Protein AF-A0A645HKU1-F1 (afdb_monomer)

Radius of gyration: 14.8 Å; Cα contacts (8 Å, |Δi|>4): 42; chains: 1; bounding box: 35×19×36 Å

InterPro domains:
  IPR003251 Rubrerythrin, diiron-binding domain [PF02915] (28-73)
  IPR009078 Ferritin-like superfamily [SSF47240] (24-75)
  IPR012347 Ferritin-like [G3DSA:1.20.1260.10] (3-78)

Foldseek 3Di:
DVQVVVCVVVVPPDGPDDDDDDCVPPDLLVVLVVQLVVLVVLLVVLVVCLVVDPDPVSNVVSVVSNVVSVVSNVVSVPD

Secondary structure (DSSP, 8-state):
-HHHHHHHHTT-SS---PPPP--SS--HHHHHHHHHHHHHHHHHHHHHHHTT---HHHHHHHHHHHHHHHHHHHHHT--

Nearest PDB structures (foldseek):
  5l8b-assembly1_J  TM=7.693E-01  e=1.264E-01  Rhodospirillum rubrum
  5l8f-assembly1_C  TM=7.738E-01  e=1.721E-01  Rhodospirillum rubrum ATCC 11170
  5l89-assembly3_Y  TM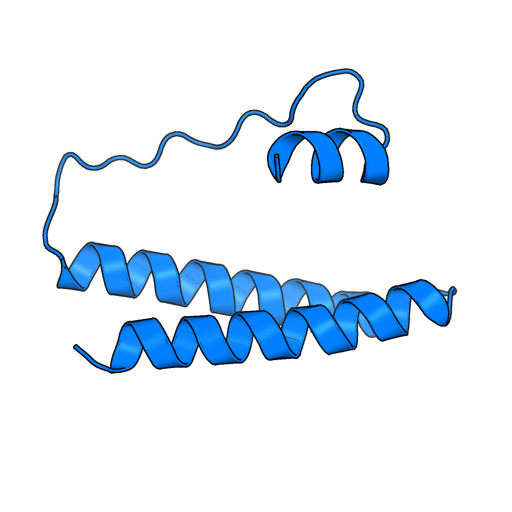=7.532E-01  e=2.343E-01  Rhodospirillum rubrum
  5l8b-assembly4_V  TM=7.697E-01  e=2.820E-01  Rhodospirillum rubrum
  5l8b-assembly1_E  TM=7.517E-01  e=2.820E-01  Rhodospirillum rubrum

Structure (mmCIF, N/CA/C/O backbone):
data_AF-A0A645HKU1-F1
#
_entry.id   AF-A0A645HKU1-F1
#
loop_
_atom_site.group_PDB
_atom_site.id
_atom_site.type_symbol
_atom_site.label_atom_id
_atom_site.label_alt_id
_atom_site.label_comp_id
_atom_site.label_asym_id
_atom_site.label_entity_id
_atom_site.label_seq_id
_atom_site.pdbx_PDB_ins_code
_atom_site.Cartn_x
_atom_site.Cartn_y
_atom_site.Cartn_z
_atom_site.occupancy
_atom_site.B_iso_or_equiv
_atom_site.auth_seq_id
_atom_site.auth_comp_id
_atom_site.auth_asym_id
_atom_site.auth_atom_id
_atom_site.pdbx_PDB_model_num
ATOM 1 N N . MET A 1 1 ? -10.562 -3.132 -12.420 1.00 50.88 1 MET A N 1
ATOM 2 C CA . MET A 1 1 ? -11.260 -3.520 -11.171 1.00 50.88 1 MET A CA 1
ATOM 3 C C . MET A 1 1 ? -10.969 -2.535 -10.031 1.00 50.88 1 MET A C 1
ATOM 5 O O . MET A 1 1 ? -11.908 -1.937 -9.530 1.00 50.88 1 MET A O 1
ATOM 9 N N . HIS A 1 2 ? -9.697 -2.258 -9.713 1.00 53.34 2 HIS A N 1
ATOM 10 C CA . HIS A 1 2 ? -9.259 -1.363 -8.621 1.00 53.34 2 HIS A CA 1
ATOM 11 C C . HIS A 1 2 ? -9.816 0.084 -8.667 1.00 53.34 2 HIS A C 1
ATOM 13 O O . HIS A 1 2 ? -10.307 0.590 -7.666 1.00 53.34 2 HIS A O 1
ATOM 19 N N . ALA A 1 3 ? -9.858 0.737 -9.836 1.00 55.88 3 ALA A N 1
ATOM 20 C CA . ALA A 1 3 ? -10.385 2.109 -9.957 1.00 55.88 3 ALA A CA 1
ATOM 21 C C . ALA A 1 3 ? -11.889 2.250 -9.622 1.00 55.88 3 ALA A C 1
ATOM 23 O O . ALA A 1 3 ? -12.330 3.311 -9.185 1.00 55.88 3 ALA A O 1
ATOM 24 N N . ASN A 1 4 ? -12.687 1.189 -9.804 1.00 60.66 4 ASN A N 1
ATOM 25 C CA . ASN A 1 4 ? -14.105 1.200 -9.420 1.00 60.66 4 ASN A CA 1
ATOM 26 C C . ASN A 1 4 ? -14.282 1.066 -7.902 1.00 60.66 4 ASN A C 1
ATOM 28 O O . ASN A 1 4 ? -15.234 1.618 -7.355 1.00 60.66 4 ASN A O 1
ATOM 32 N N . VAL A 1 5 ? -13.362 0.365 -7.231 1.00 64.06 5 VAL A N 1
ATOM 33 C CA . VAL A 1 5 ? -13.345 0.248 -5.768 1.00 64.06 5 VAL A CA 1
ATOM 34 C C . VAL A 1 5 ? -13.100 1.625 -5.152 1.00 64.06 5 VAL A C 1
ATOM 36 O O . VAL A 1 5 ? -13.899 2.069 -4.336 1.00 64.06 5 VAL A O 1
ATOM 39 N N . HIS A 1 6 ? -12.096 2.362 -5.641 1.00 61.59 6 HIS A N 1
ATOM 40 C CA . HIS A 1 6 ? -11.829 3.740 -5.202 1.00 61.59 6 HIS A CA 1
ATOM 41 C C . HIS A 1 6 ? -12.975 4.709 -5.491 1.00 61.59 6 HIS A C 1
ATOM 43 O O . HIS A 1 6 ? -13.315 5.515 -4.632 1.00 61.59 6 HIS A O 1
ATOM 49 N N . LYS A 1 7 ? -13.614 4.607 -6.668 1.00 65.06 7 LYS A N 1
ATOM 50 C CA . LYS A 1 7 ? -14.806 5.411 -6.991 1.00 65.06 7 LYS A CA 1
ATOM 51 C C . LYS A 1 7 ?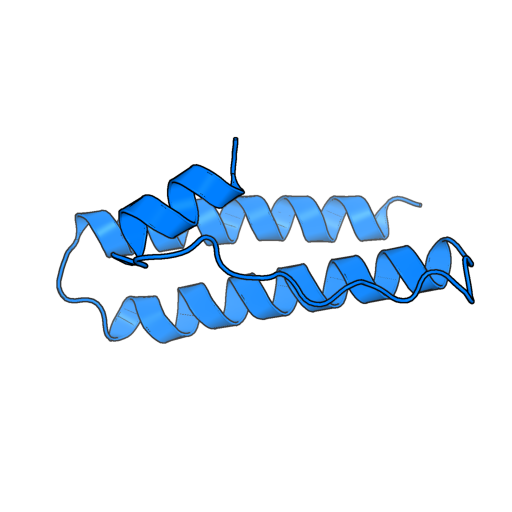 -15.919 5.211 -5.955 1.00 65.06 7 LYS A C 1
ATOM 53 O O . LYS A 1 7 ? -16.523 6.181 -5.517 1.00 65.06 7 LYS A O 1
ATOM 58 N N . THR A 1 8 ? -16.170 3.957 -5.584 1.00 68.44 8 THR A N 1
ATOM 59 C CA . THR A 1 8 ? -17.265 3.581 -4.678 1.00 68.44 8 THR A CA 1
ATOM 60 C C . THR A 1 8 ? -16.950 3.947 -3.229 1.00 68.44 8 THR A C 1
ATOM 62 O O . THR A 1 8 ? -17.810 4.472 -2.536 1.00 68.44 8 THR A O 1
ATOM 65 N N . LEU A 1 9 ? -15.715 3.712 -2.773 1.00 66.38 9 LEU A N 1
ATOM 66 C CA . LEU A 1 9 ? -15.296 4.017 -1.400 1.00 66.38 9 LEU A CA 1
ATOM 67 C C . LEU A 1 9 ? -15.183 5.520 -1.123 1.00 66.38 9 LEU A C 1
ATOM 69 O O . LEU A 1 9 ? -15.429 5.946 -0.001 1.00 66.38 9 LEU A O 1
ATOM 73 N N . GLY A 1 10 ? -14.796 6.315 -2.122 1.00 64.94 10 GLY A N 1
ATOM 74 C CA . GLY A 1 10 ? -14.640 7.763 -1.978 1.00 64.94 10 GLY A CA 1
ATOM 75 C C . GLY A 1 10 ? -15.877 8.590 -2.334 1.00 64.94 10 GLY A C 1
ATOM 76 O O . GLY A 1 10 ? -15.765 9.810 -2.377 1.00 64.94 10 GLY A O 1
ATOM 77 N N . ASP A 1 11 ? -17.015 7.950 -2.635 1.00 72.38 11 ASP A N 1
ATOM 78 C CA . ASP A 1 11 ? -18.258 8.597 -3.095 1.00 72.38 11 ASP A CA 1
ATOM 79 C C . ASP A 1 11 ? -18.050 9.577 -4.274 1.00 72.38 11 ASP A C 1
ATOM 81 O O . ASP A 1 11 ? -18.661 10.642 -4.393 1.00 72.38 11 ASP A O 1
ATOM 85 N N . PHE A 1 12 ? -17.126 9.236 -5.177 1.00 75.88 12 PHE A N 1
ATOM 86 C CA . PHE A 1 12 ? -16.798 10.094 -6.309 1.00 75.88 12 PHE A CA 1
ATOM 87 C C . PHE A 1 12 ? -17.833 9.924 -7.431 1.00 75.88 12 PHE A C 1
ATOM 89 O O . PHE A 1 12 ? -18.068 8.817 -7.928 1.00 75.88 12 PHE A O 1
ATOM 96 N N . LYS A 1 13 ? -18.411 11.038 -7.910 1.00 74.44 13 LYS A N 1
ATOM 97 C CA . LYS A 1 13 ? -19.350 11.037 -9.055 1.00 74.44 13 LYS A CA 1
ATOM 98 C C . LYS A 1 13 ? -18.708 10.463 -10.322 1.00 74.44 13 LYS A C 1
ATOM 100 O O . LYS A 1 13 ? -19.322 9.680 -11.056 1.00 74.44 13 LYS A O 1
ATOM 105 N N . GLU A 1 14 ? -17.434 10.772 -10.529 1.00 77.50 14 GLU A N 1
ATOM 106 C CA . GLU A 1 14 ? -16.635 10.319 -11.663 1.00 77.50 14 GLU A CA 1
ATOM 107 C C . GLU A 1 14 ? -15.478 9.429 -11.208 1.00 77.50 14 GLU A C 1
ATOM 109 O O . GLU A 1 14 ? -15.132 9.376 -10.030 1.00 77.50 14 GLU A O 1
ATOM 114 N N . ARG A 1 15 ? -14.894 8.666 -12.138 1.00 65.88 15 ARG A N 1
ATOM 115 C CA . ARG A 1 15 ? -13.692 7.894 -11.809 1.00 65.88 15 ARG A CA 1
ATOM 116 C C . ARG A 1 15 ? -12.548 8.873 -11.540 1.00 65.88 15 ARG A C 1
ATOM 118 O O . ARG A 1 15 ? -12.357 9.767 -12.362 1.00 65.88 15 ARG A O 1
ATOM 125 N N . PRO A 1 16 ? -11.759 8.680 -10.470 1.00 65.56 16 PRO A N 1
ATOM 126 C CA . PRO A 1 16 ? -10.564 9.481 -10.277 1.00 65.56 16 PRO A CA 1
ATOM 127 C C . PRO A 1 16 ? -9.665 9.349 -11.510 1.00 65.56 16 PRO A C 1
ATOM 129 O O . PRO A 1 16 ? -9.309 8.239 -11.920 1.00 65.56 16 PRO A O 1
ATOM 132 N N . VAL A 1 17 ? -9.346 10.485 -12.133 1.00 69.31 17 VAL A N 1
ATOM 133 C CA . VAL A 1 17 ? -8.419 10.538 -13.264 1.00 69.31 17 VAL A CA 1
ATOM 134 C C . VAL A 1 17 ? -7.020 10.387 -12.689 1.00 69.31 17 VAL A C 1
ATOM 136 O O . VAL A 1 17 ? -6.515 11.274 -12.006 1.00 69.31 17 VAL A O 1
ATOM 139 N N . LEU A 1 18 ? -6.406 9.231 -12.927 1.00 67.50 18 LEU A N 1
ATOM 140 C CA . LEU A 1 18 ? -5.015 9.015 -12.557 1.00 67.50 18 LEU A CA 1
ATOM 141 C C . LEU A 1 18 ? -4.134 9.899 -13.441 1.00 67.50 18 LEU A C 1
ATOM 143 O O . LEU A 1 18 ? -4.310 9.927 -14.662 1.00 67.50 18 LEU A O 1
ATOM 147 N N . ASN A 1 19 ? -3.165 10.587 -12.834 1.00 72.12 19 ASN A N 1
ATOM 148 C CA . ASN A 1 19 ? -2.122 11.260 -13.599 1.00 72.12 19 ASN A CA 1
ATOM 149 C C . ASN A 1 19 ? -1.454 10.242 -14.530 1.00 72.12 19 ASN A C 1
ATOM 151 O O . ASN A 1 19 ? -1.041 9.164 -14.093 1.00 72.12 19 ASN A O 1
ATOM 155 N N . LYS A 1 20 ? -1.364 10.579 -15.822 1.00 70.38 20 LYS A N 1
ATOM 156 C CA . LYS A 1 20 ? -0.632 9.755 -16.783 1.00 70.38 20 LYS A CA 1
ATOM 157 C C . LYS A 1 20 ? 0.836 9.745 -16.377 1.00 70.38 20 LYS A C 1
ATOM 159 O O . LYS A 1 20 ? 1.470 10.795 -16.315 1.00 70.38 20 LYS A O 1
ATOM 164 N N . LEU A 1 21 ? 1.361 8.555 -16.114 1.00 69.50 21 LEU A N 1
ATOM 165 C CA . LEU A 1 21 ? 2.793 8.365 -15.949 1.00 69.50 21 LEU A CA 1
ATOM 166 C C . LEU A 1 21 ? 3.475 8.684 -17.278 1.00 69.50 21 LEU A C 1
ATOM 168 O O . LEU A 1 21 ? 3.053 8.210 -18.336 1.00 69.50 21 LEU A O 1
ATOM 172 N N . ASN A 1 22 ? 4.507 9.520 -17.219 1.00 70.94 22 ASN A N 1
ATOM 173 C CA . ASN A 1 22 ? 5.326 9.793 -18.381 1.00 70.94 22 ASN A CA 1
ATOM 174 C C . ASN A 1 22 ? 6.395 8.700 -18.508 1.00 70.94 22 ASN A C 1
ATOM 176 O O . ASN A 1 22 ? 7.394 8.721 -17.796 1.00 70.94 22 ASN A O 1
ATOM 180 N N . TYR A 1 23 ? 6.170 7.757 -19.420 1.00 73.19 23 TYR A N 1
ATOM 181 C CA . TYR A 1 23 ? 7.100 6.665 -19.722 1.00 73.19 23 TYR A CA 1
ATOM 182 C C . TYR A 1 23 ? 8.127 7.025 -20.802 1.00 73.19 23 TYR A C 1
ATOM 184 O O . TYR A 1 23 ? 8.779 6.136 -21.340 1.00 73.19 23 TYR A O 1
ATOM 192 N N . SER A 1 24 ? 8.278 8.306 -21.158 1.00 74.50 24 SER A N 1
ATOM 193 C CA . SER A 1 24 ? 9.235 8.718 -22.190 1.00 74.50 24 SER A CA 1
ATOM 194 C C . SER A 1 24 ? 10.689 8.364 -21.846 1.00 74.50 24 SER A C 1
ATOM 196 O O . SER A 1 24 ? 11.489 8.209 -22.758 1.00 74.50 24 SER A O 1
ATOM 198 N N . ASN A 1 25 ? 11.011 8.200 -20.554 1.00 63.91 25 ASN A N 1
ATOM 199 C CA . ASN A 1 25 ? 12.268 7.633 -20.059 1.00 63.91 25 ASN A CA 1
ATOM 200 C C . ASN A 1 25 ? 11.977 6.298 -19.357 1.00 63.91 25 ASN A C 1
ATOM 202 O O . ASN A 1 25 ? 11.605 6.253 -18.188 1.00 63.91 25 ASN A O 1
ATOM 206 N N . ASN A 1 26 ? 12.125 5.211 -20.098 1.00 71.50 26 ASN A N 1
ATOM 207 C CA . ASN A 1 26 ? 11.721 3.848 -19.760 1.00 71.50 26 ASN A CA 1
ATOM 208 C C . ASN A 1 26 ? 12.888 2.984 -19.247 1.00 71.50 26 ASN A C 1
ATOM 210 O O . ASN A 1 26 ? 13.011 1.823 -19.617 1.00 71.50 26 ASN A O 1
ATOM 214 N N . ASN A 1 27 ? 13.754 3.550 -18.402 1.00 86.44 27 ASN A N 1
ATOM 215 C CA . ASN A 1 27 ? 14.758 2.756 -17.693 1.00 86.44 27 ASN A CA 1
ATOM 216 C C . ASN A 1 27 ? 14.076 1.989 -16.551 1.00 86.44 27 ASN A C 1
ATOM 218 O O . ASN A 1 27 ? 13.501 2.616 -15.660 1.00 86.44 27 ASN A O 1
ATOM 222 N N . ASP A 1 28 ? 14.178 0.662 -16.556 1.00 86.44 28 ASP A N 1
ATOM 223 C CA . ASP A 1 28 ? 13.566 -0.216 -15.553 1.00 86.44 28 ASP A CA 1
ATOM 224 C C . ASP A 1 28 ? 13.922 0.186 -14.117 1.00 86.44 28 ASP A C 1
ATOM 226 O O . ASP A 1 28 ? 13.034 0.261 -13.271 1.00 86.44 28 ASP A O 1
ATOM 230 N N . LEU A 1 29 ? 15.177 0.566 -13.847 1.00 88.38 29 LEU A N 1
ATOM 231 C CA . LEU A 1 29 ? 15.601 1.022 -12.516 1.00 88.38 29 LEU A CA 1
ATOM 232 C C . LEU A 1 29 ? 14.869 2.298 -12.084 1.00 88.38 29 LEU A C 1
ATOM 234 O O . LEU A 1 29 ? 14.461 2.436 -10.934 1.00 88.38 29 LEU A O 1
ATOM 238 N N . MET A 1 30 ? 14.666 3.230 -13.016 1.00 86.94 30 MET A N 1
ATOM 239 C CA . MET A 1 30 ? 13.933 4.467 -12.745 1.00 86.94 30 MET A CA 1
ATOM 240 C C . MET A 1 30 ? 12.445 4.184 -12.508 1.00 86.94 30 MET A C 1
ATOM 242 O O . MET A 1 30 ? 11.830 4.798 -11.637 1.00 86.94 30 MET A O 1
ATOM 246 N N . LEU A 1 31 ? 11.860 3.248 -13.259 1.00 87.44 31 LEU A N 1
ATOM 247 C CA . LEU A 1 31 ? 10.467 2.839 -13.080 1.00 87.44 31 LEU A CA 1
ATOM 248 C C . LEU A 1 31 ? 10.253 2.114 -11.743 1.00 87.44 31 LEU A C 1
ATOM 250 O O . LEU A 1 31 ? 9.244 2.365 -11.083 1.00 87.44 31 LEU A O 1
ATOM 254 N N . LEU A 1 32 ? 11.206 1.277 -11.323 1.00 90.62 32 LEU A N 1
ATOM 255 C CA . LEU A 1 32 ? 11.200 0.600 -10.023 1.00 90.62 32 LEU A CA 1
ATOM 256 C C . LEU A 1 32 ? 11.327 1.591 -8.863 1.00 90.62 32 LEU A C 1
ATOM 258 O O . LEU A 1 32 ? 10.593 1.4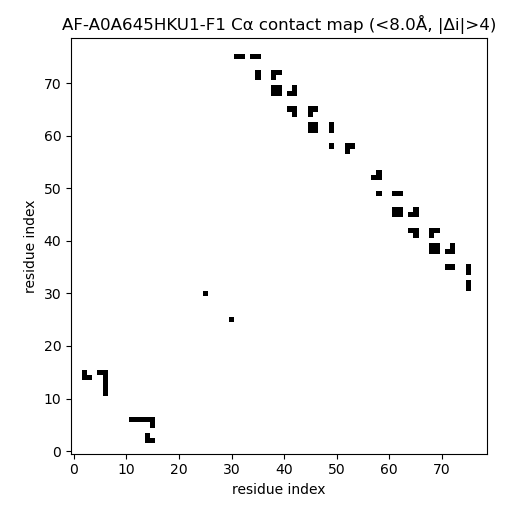73 -7.883 1.00 90.62 32 LEU A O 1
ATOM 262 N N . GLU A 1 33 ? 12.180 2.607 -8.994 1.00 90.06 33 GLU A N 1
ATOM 263 C CA . GLU A 1 33 ? 12.314 3.669 -7.992 1.00 90.06 33 GLU A CA 1
ATOM 264 C C . GLU A 1 33 ? 11.021 4.492 -7.867 1.00 90.06 33 GLU A C 1
ATOM 266 O O . GLU A 1 33 ? 10.524 4.716 -6.764 1.00 90.06 33 GLU A O 1
ATOM 271 N N . ILE A 1 34 ? 10.399 4.871 -8.991 1.00 89.38 34 ILE A N 1
ATOM 272 C CA . ILE A 1 34 ? 9.099 5.563 -8.979 1.00 89.38 34 ILE A CA 1
ATOM 273 C C . ILE A 1 34 ? 8.015 4.680 -8.348 1.00 89.38 34 ILE A C 1
ATOM 275 O O . ILE A 1 34 ? 7.181 5.181 -7.593 1.00 89.38 34 ILE A O 1
ATOM 279 N N . ALA A 1 35 ? 7.999 3.379 -8.649 1.00 90.25 35 ALA A N 1
ATOM 280 C CA . ALA A 1 35 ? 7.065 2.446 -8.029 1.00 90.25 35 ALA A CA 1
ATOM 281 C C . ALA A 1 35 ? 7.274 2.404 -6.509 1.00 90.25 35 ALA A C 1
ATOM 283 O O . ALA A 1 35 ? 6.330 2.653 -5.763 1.00 90.25 35 ALA A O 1
ATOM 284 N N . LYS A 1 36 ? 8.518 2.222 -6.051 1.00 93.38 36 LYS A N 1
ATOM 285 C CA . LYS A 1 36 ? 8.875 2.201 -4.628 1.00 93.38 36 LYS A CA 1
ATOM 286 C C . LYS A 1 36 ? 8.404 3.457 -3.891 1.00 93.38 36 LYS A C 1
ATOM 288 O O . LYS A 1 36 ? 7.743 3.345 -2.863 1.00 93.38 36 LYS A O 1
ATOM 293 N N . GLN A 1 37 ? 8.665 4.640 -4.446 1.00 92.81 37 GLN A N 1
ATOM 294 C CA . GLN A 1 37 ? 8.243 5.915 -3.853 1.00 92.81 37 GLN A CA 1
ATOM 295 C C . GLN A 1 37 ? 6.721 6.017 -3.690 1.00 92.81 37 GLN A C 1
ATOM 297 O O . GLN A 1 37 ? 6.226 6.613 -2.730 1.00 92.81 37 GLN A O 1
ATOM 302 N N . ARG A 1 38 ? 5.951 5.434 -4.616 1.00 91.75 38 ARG A N 1
ATOM 303 C CA . ARG A 1 38 ? 4.485 5.417 -4.531 1.00 91.75 38 ARG A CA 1
ATOM 304 C C . ARG A 1 38 ? 3.986 4.483 -3.435 1.00 91.75 38 ARG A C 1
ATOM 306 O O . ARG A 1 38 ? 3.059 4.867 -2.724 1.00 91.75 38 ARG A O 1
ATOM 313 N N . GLU A 1 39 ? 4.621 3.330 -3.256 1.00 95.25 39 GLU A N 1
ATOM 314 C CA . GLU A 1 39 ? 4.267 2.411 -2.170 1.00 95.25 39 GLU A CA 1
ATOM 315 C C . GLU A 1 39 ? 4.641 2.989 -0.797 1.00 95.25 39 GLU A C 1
ATOM 317 O O . GLU A 1 39 ? 3.842 2.945 0.140 1.00 95.25 39 GLU A O 1
ATOM 322 N N . GLU A 1 40 ? 5.797 3.651 -0.681 1.00 95.62 40 GLU A N 1
ATOM 323 C CA . GLU A 1 40 ? 6.181 4.390 0.531 1.00 95.62 40 GLU A CA 1
ATOM 324 C C . GLU A 1 40 ? 5.182 5.511 0.856 1.00 95.62 40 GLU A C 1
ATOM 326 O O . GLU A 1 40 ? 4.792 5.704 2.014 1.00 95.62 40 GLU A O 1
ATOM 331 N N . HIS A 1 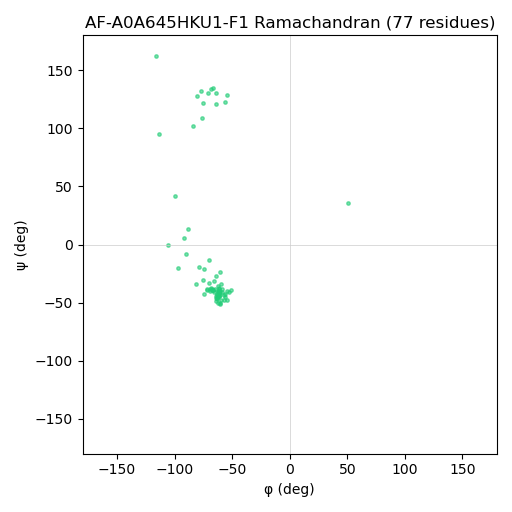41 ? 4.713 6.234 -0.166 1.00 94.62 41 HIS A N 1
ATOM 332 C CA . HIS A 1 41 ? 3.669 7.240 -0.003 1.00 94.62 41 HIS A CA 1
ATOM 333 C C . HIS A 1 41 ? 2.354 6.631 0.507 1.00 94.62 41 HIS A C 1
ATOM 335 O O . HIS A 1 41 ? 1.742 7.190 1.422 1.00 94.62 41 HIS A O 1
ATOM 341 N N . ALA A 1 42 ? 1.929 5.488 -0.039 1.00 93.00 42 ALA A N 1
ATOM 342 C CA . ALA A 1 42 ? 0.720 4.791 0.395 1.00 93.00 42 ALA A CA 1
ATOM 343 C C . ALA A 1 42 ? 0.817 4.334 1.862 1.00 93.00 42 ALA A C 1
ATOM 345 O O . ALA A 1 42 ? -0.089 4.609 2.652 1.00 93.00 42 ALA A O 1
ATOM 346 N N . ILE A 1 43 ? 1.949 3.750 2.270 1.00 96.00 43 ILE A N 1
ATOM 347 C CA . ILE A 1 43 ? 2.215 3.373 3.671 1.00 96.00 43 ILE A CA 1
ATOM 348 C C . ILE A 1 43 ? 2.109 4.587 4.596 1.00 96.00 43 ILE A C 1
ATOM 350 O O . ILE A 1 43 ? 1.435 4.534 5.628 1.00 96.00 43 ILE A O 1
ATOM 354 N N . ASN A 1 44 ? 2.750 5.697 4.226 1.00 96.44 44 ASN A N 1
ATOM 355 C CA . ASN A 1 44 ? 2.705 6.927 5.012 1.00 96.44 44 ASN A CA 1
ATOM 356 C C . ASN A 1 44 ? 1.279 7.469 5.136 1.00 96.44 44 ASN A C 1
ATOM 358 O O . ASN A 1 44 ? 0.878 7.906 6.218 1.00 96.44 44 ASN A O 1
ATOM 362 N N . PHE A 1 45 ? 0.495 7.408 4.058 1.00 94.88 45 PHE A N 1
ATOM 363 C CA . PHE A 1 45 ? -0.912 7.783 4.080 1.00 94.88 45 PHE A CA 1
ATOM 364 C C . PHE A 1 45 ? -1.709 6.912 5.059 1.00 94.88 45 PHE A C 1
ATOM 366 O O . PHE A 1 45 ? -2.395 7.460 5.926 1.00 94.88 45 PHE A O 1
ATOM 373 N N . TYR A 1 46 ? -1.605 5.584 4.979 1.00 95.12 46 TYR A N 1
ATOM 374 C CA . TYR A 1 46 ? -2.349 4.686 5.867 1.00 95.12 46 TYR A CA 1
ATOM 375 C C . TYR A 1 46 ? -1.936 4.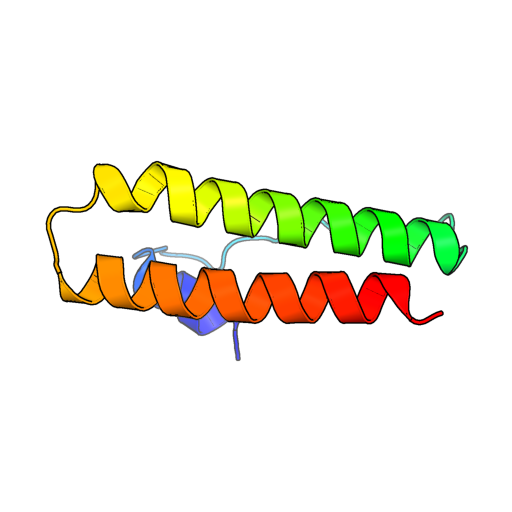860 7.331 1.00 95.12 46 TYR A C 1
ATOM 377 O O . TYR A 1 46 ? -2.802 5.023 8.190 1.00 95.12 46 TYR A O 1
ATOM 385 N N . ASN A 1 47 ? -0.634 4.921 7.620 1.00 94.69 47 ASN A N 1
ATOM 386 C CA . ASN A 1 47 ? -0.119 5.097 8.980 1.00 94.69 47 ASN A CA 1
ATOM 387 C C . ASN A 1 47 ? -0.546 6.435 9.591 1.00 94.69 47 ASN A C 1
ATOM 389 O O . ASN A 1 47 ? -0.989 6.478 10.738 1.00 94.69 47 ASN A O 1
ATOM 393 N N . LYS A 1 48 ? -0.467 7.530 8.823 1.00 95.06 48 LYS A N 1
ATOM 394 C CA . LYS A 1 48 ? -0.921 8.843 9.291 1.00 95.06 48 LYS A CA 1
ATOM 395 C C . LYS A 1 48 ? -2.417 8.820 9.591 1.00 95.06 48 LYS A C 1
ATOM 397 O O . LYS A 1 48 ? -2.823 9.238 10.670 1.00 95.06 48 LYS A O 1
ATOM 402 N N . ASN A 1 49 ? -3.235 8.326 8.659 1.00 93.38 49 ASN A N 1
ATOM 403 C CA . ASN A 1 49 ? -4.692 8.354 8.792 1.00 93.38 49 ASN A CA 1
ATOM 404 C C . ASN A 1 49 ? -5.237 7.332 9.801 1.00 93.38 49 ASN A C 1
ATOM 406 O O . ASN A 1 49 ? -6.317 7.550 10.344 1.00 93.38 49 ASN A O 1
ATOM 410 N N . TYR A 1 50 ? -4.486 6.278 10.130 1.00 92.94 50 TYR A N 1
ATOM 411 C CA . TYR A 1 50 ? -4.860 5.285 11.143 1.00 92.94 50 TYR A CA 1
ATOM 412 C C . TYR A 1 50 ? -5.263 5.922 12.483 1.00 92.94 50 TYR A C 1
ATOM 414 O O . TYR A 1 50 ? -6.225 5.485 13.111 1.00 92.94 50 TYR A O 1
ATOM 422 N N . HIS A 1 51 ? -4.569 6.985 12.900 1.00 90.50 51 HIS A N 1
ATOM 423 C CA . HIS A 1 51 ? -4.846 7.680 14.160 1.00 90.50 51 HIS A CA 1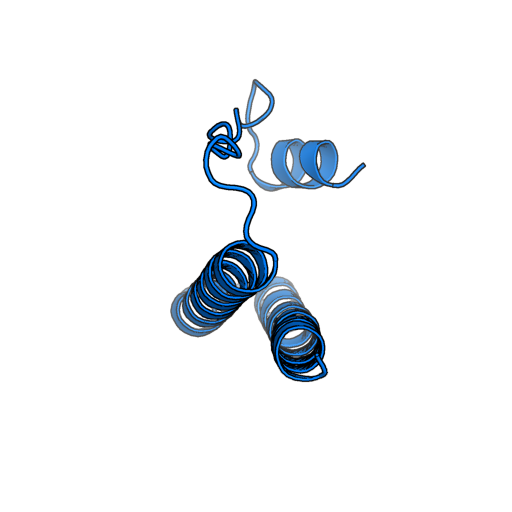
ATOM 424 C C . HIS A 1 51 ? -6.043 8.640 14.100 1.00 90.50 51 HIS A C 1
ATOM 426 O O . HIS A 1 51 ? -6.590 8.984 15.144 1.00 90.50 51 HIS A O 1
ATOM 432 N N . TYR A 1 52 ? -6.455 9.066 12.904 1.00 92.31 52 TYR A N 1
ATOM 433 C CA . TYR A 1 52 ? -7.550 10.027 12.717 1.00 92.31 52 TYR A CA 1
ATOM 434 C C . TYR A 1 52 ? -8.890 9.357 12.412 1.00 92.31 52 TYR A C 1
ATOM 436 O O . TYR A 1 52 ? -9.945 9.960 12.594 1.00 92.31 52 TYR A O 1
ATOM 444 N N . VAL A 1 53 ? -8.868 8.109 11.947 1.00 92.00 53 VAL A N 1
ATOM 445 C CA . VAL A 1 53 ? -10.086 7.362 11.647 1.00 92.00 53 VAL A CA 1
ATOM 446 C C . VAL A 1 53 ? -10.722 6.850 12.934 1.00 92.00 53 VAL A C 1
ATOM 448 O O . VAL A 1 53 ? -10.051 6.242 13.762 1.00 92.00 53 VAL A O 1
ATOM 451 N N . SER A 1 54 ? -12.032 7.052 13.085 1.00 89.81 54 SER A N 1
ATOM 452 C CA . SER A 1 54 ? -12.811 6.618 14.251 1.00 89.81 54 SER A CA 1
ATOM 453 C C . SER A 1 54 ? -13.232 5.142 14.198 1.00 89.81 54 SER A C 1
ATOM 455 O O . SER A 1 54 ? -13.252 4.484 15.240 1.00 89.81 54 SER A O 1
ATOM 457 N N . SER A 1 55 ? -13.513 4.607 13.004 1.00 94.50 55 SER A N 1
ATOM 458 C CA . SER A 1 55 ? -13.924 3.208 12.794 1.00 94.50 55 SER A CA 1
ATOM 459 C C . SER A 1 55 ? -12.768 2.225 13.013 1.00 94.50 55 SER A C 1
ATOM 461 O O . SER A 1 55 ? -11.684 2.363 12.439 1.00 94.50 55 SER A O 1
ATOM 463 N N . ASN A 1 56 ? -13.021 1.192 13.823 1.00 93.88 56 ASN A N 1
ATOM 464 C CA . ASN A 1 56 ? -12.085 0.088 14.051 1.00 93.88 56 ASN A CA 1
ATOM 465 C C . ASN A 1 56 ? -11.849 -0.735 12.782 1.00 93.88 56 ASN A C 1
ATOM 467 O O . ASN A 1 56 ? -10.728 -1.159 12.513 1.00 93.88 56 ASN A O 1
ATOM 471 N N . GLU A 1 57 ? -12.900 -0.938 11.998 1.00 92.81 57 GLU A N 1
ATOM 472 C CA . GLU A 1 57 ? -12.890 -1.706 10.760 1.00 92.81 57 GLU A CA 1
ATOM 473 C C . GLU 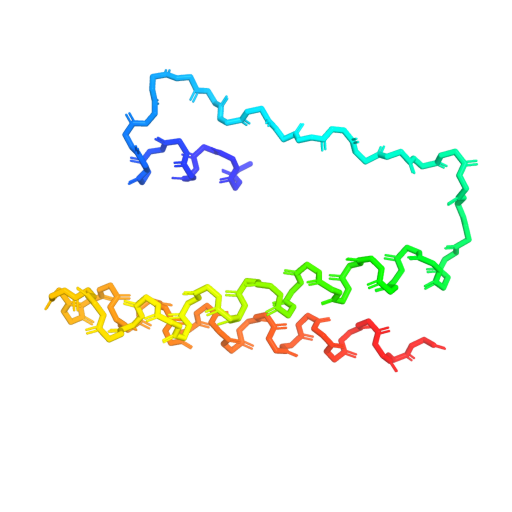A 1 57 ? -11.970 -1.040 9.735 1.00 92.81 57 GLU A C 1
ATOM 475 O O . GLU A 1 57 ? -11.102 -1.688 9.154 1.00 92.81 57 GLU A O 1
ATOM 480 N N . VAL A 1 58 ? -12.090 0.280 9.573 1.00 92.00 58 VAL A N 1
ATOM 481 C CA . VAL A 1 58 ? -11.238 1.041 8.652 1.00 92.00 58 VAL A CA 1
ATOM 482 C C . VAL A 1 58 ? -9.788 1.091 9.145 1.00 92.00 58 VAL A C 1
ATOM 484 O O . VAL A 1 58 ? -8.869 0.936 8.341 1.00 92.00 58 VAL A O 1
ATOM 487 N N . ARG A 1 59 ? -9.552 1.210 10.461 1.00 94.50 59 ARG A N 1
ATOM 488 C CA . ARG A 1 59 ? -8.202 1.065 11.041 1.00 94.50 59 ARG A CA 1
ATOM 489 C C . ARG A 1 59 ? -7.581 -0.292 10.710 1.00 94.50 59 ARG A C 1
ATOM 491 O O . ARG A 1 59 ? -6.413 -0.359 10.328 1.00 94.50 59 ARG A O 1
ATOM 498 N N . GLN A 1 60 ? -8.360 -1.366 10.812 1.00 94.38 60 GLN A N 1
ATOM 499 C CA . GLN A 1 60 ? -7.892 -2.707 10.481 1.00 94.38 60 GLN A CA 1
ATOM 500 C C . GLN A 1 60 ? -7.591 -2.850 8.982 1.00 94.38 60 GLN A C 1
ATOM 502 O O . GLN A 1 60 ? -6.567 -3.428 8.628 1.00 94.38 60 GLN A O 1
ATOM 507 N N . ILE A 1 61 ? -8.409 -2.257 8.106 1.00 93.25 61 ILE A N 1
ATOM 508 C CA . ILE A 1 61 ? -8.132 -2.208 6.663 1.00 93.25 61 ILE A CA 1
ATOM 509 C C . ILE A 1 61 ? -6.807 -1.489 6.389 1.00 93.25 61 ILE A C 1
ATOM 511 O O . ILE A 1 61 ? -5.969 -2.034 5.678 1.00 93.25 61 ILE A O 1
ATOM 515 N N . PHE A 1 62 ? -6.567 -0.315 6.981 1.00 94.62 62 PHE A N 1
ATOM 516 C CA . PHE A 1 62 ? -5.298 0.406 6.810 1.00 94.62 62 PHE A CA 1
ATOM 517 C C . PHE A 1 62 ? -4.097 -0.420 7.260 1.00 94.62 62 PHE A C 1
ATOM 519 O O . PHE A 1 62 ? -3.084 -0.445 6.569 1.00 94.62 62 PHE A O 1
ATOM 526 N N . LYS A 1 63 ? -4.219 -1.149 8.373 1.00 95.19 63 LYS A N 1
ATOM 527 C CA . LYS A 1 63 ? -3.160 -2.044 8.846 1.00 95.19 63 LYS A CA 1
ATOM 528 C C . LYS A 1 63 ? -2.838 -3.148 7.837 1.00 95.19 63 LYS A C 1
ATOM 530 O O . LYS A 1 63 ? -1.663 -3.432 7.620 1.00 95.19 63 LYS A O 1
ATOM 535 N N . GLU A 1 64 ? -3.849 -3.776 7.239 1.00 95.44 64 GLU A N 1
ATOM 536 C CA . GLU A 1 64 ? -3.623 -4.818 6.229 1.00 95.44 64 GLU A CA 1
ATOM 537 C C . GLU A 1 64 ? -3.097 -4.236 4.909 1.00 95.44 64 GLU A C 1
ATOM 539 O O . GLU A 1 64 ? -2.177 -4.808 4.329 1.00 95.44 64 GLU A O 1
ATOM 544 N N . LEU A 1 65 ? -3.586 -3.067 4.479 1.00 93.44 65 LEU A N 1
ATOM 545 C CA . LEU A 1 65 ? -3.066 -2.375 3.295 1.00 93.44 65 LEU A CA 1
ATOM 546 C C . LEU A 1 65 ? -1.589 -2.001 3.467 1.00 93.44 65 LEU A C 1
ATOM 548 O O . LEU A 1 65 ? -0.792 -2.298 2.586 1.00 93.44 65 LEU A O 1
ATOM 552 N N . THR A 1 66 ? -1.186 -1.468 4.627 1.00 95.62 66 THR A N 1
ATOM 553 C CA . THR A 1 66 ? 0.227 -1.180 4.924 1.00 95.62 66 THR A CA 1
ATOM 554 C C . THR A 1 66 ? 1.125 -2.409 4.740 1.00 95.62 66 THR A C 1
ATOM 556 O O . THR A 1 66 ? 2.225 -2.276 4.209 1.00 95.62 66 THR A O 1
ATOM 559 N N . LYS A 1 67 ? 0.680 -3.612 5.136 1.00 95.69 67 LYS A N 1
ATOM 560 C CA . LYS A 1 67 ? 1.471 -4.843 4.942 1.00 95.69 67 LYS A CA 1
ATOM 561 C C . LYS A 1 67 ? 1.620 -5.213 3.468 1.00 95.69 67 LYS A C 1
ATOM 563 O O . LYS A 1 67 ? 2.687 -5.669 3.069 1.00 95.69 67 LYS A O 1
ATOM 568 N N . VAL A 1 68 ? 0.565 -5.033 2.675 1.00 93.94 68 VAL A N 1
ATOM 569 C CA . VAL A 1 68 ? 0.597 -5.294 1.229 1.00 93.94 68 VAL A CA 1
ATOM 570 C C . VAL A 1 68 ? 1.597 -4.360 0.547 1.00 93.94 68 VAL A 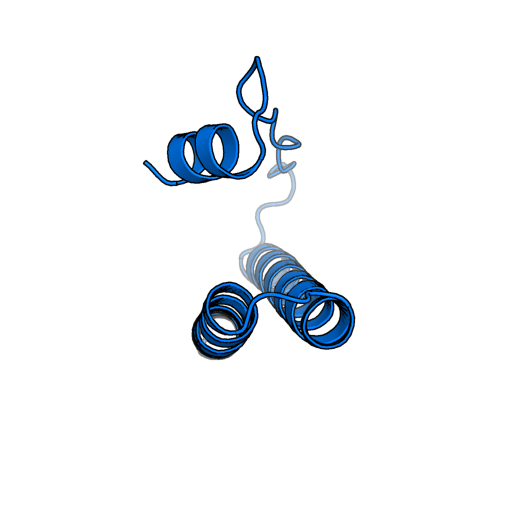C 1
ATOM 572 O O . VAL A 1 68 ? 2.474 -4.830 -0.173 1.00 93.94 68 VAL A O 1
ATOM 575 N N . GLU A 1 69 ? 1.568 -3.063 0.856 1.00 93.62 69 GLU A N 1
ATOM 576 C CA . GLU A 1 69 ? 2.515 -2.119 0.248 1.00 93.62 69 GLU A CA 1
ATOM 577 C C . GLU A 1 69 ? 3.969 -2.384 0.678 1.00 93.62 69 GLU A C 1
ATOM 579 O O . GLU A 1 69 ? 4.898 -2.215 -0.109 1.00 93.62 69 GLU A O 1
ATOM 584 N N . GLN A 1 70 ? 4.195 -2.882 1.901 1.00 95.25 70 GLN A N 1
ATOM 585 C CA . GLN A 1 70 ? 5.526 -3.337 2.325 1.00 95.25 70 GLN A CA 1
ATOM 586 C C . GLN A 1 70 ? 6.039 -4.503 1.468 1.00 95.25 70 GLN A C 1
ATOM 588 O O . GLN A 1 70 ? 7.224 -4.539 1.137 1.00 95.25 70 GLN A O 1
ATOM 593 N N . GLN A 1 71 ? 5.167 -5.439 1.082 1.00 94.25 71 GLN A N 1
ATOM 594 C CA . GLN A 1 71 ? 5.526 -6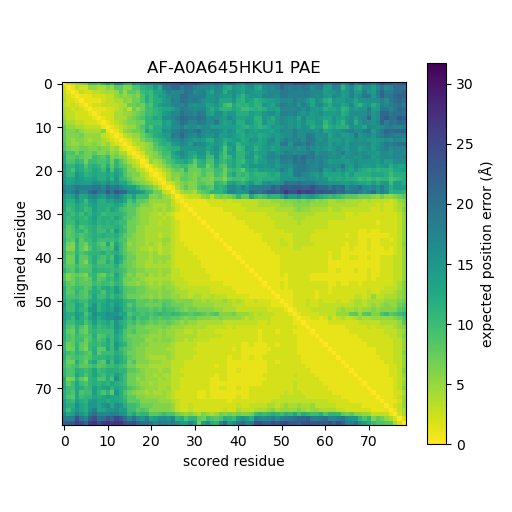.518 0.156 1.00 94.25 71 GLN A CA 1
ATOM 595 C C . GLN A 1 71 ? 5.829 -5.966 -1.242 1.00 94.25 71 GLN A C 1
ATOM 597 O O . GLN A 1 71 ? 6.790 -6.403 -1.872 1.00 94.25 71 GLN A O 1
ATOM 602 N N . HIS A 1 72 ? 5.078 -4.967 -1.712 1.00 93.00 72 HIS A N 1
ATOM 603 C CA . HIS A 1 72 ? 5.366 -4.307 -2.986 1.00 93.00 72 HIS A CA 1
ATOM 604 C C . HIS A 1 72 ? 6.745 -3.622 -2.991 1.00 93.00 72 HIS A C 1
ATOM 606 O O . HIS A 1 72 ? 7.495 -3.793 -3.949 1.00 93.00 72 HIS A O 1
ATOM 612 N N . ILE A 1 73 ? 7.146 -2.946 -1.906 1.00 94.06 73 ILE A N 1
ATOM 613 C CA . ILE A 1 73 ? 8.504 -2.376 -1.762 1.00 94.06 73 ILE A CA 1
ATOM 614 C C . ILE A 1 73 ? 9.589 -3.461 -1.809 1.00 94.06 73 ILE A C 1
ATOM 616 O O . ILE A 1 73 ? 10.666 -3.253 -2.368 1.00 94.06 73 ILE A O 1
ATOM 620 N N . GLN A 1 74 ? 9.337 -4.633 -1.223 1.00 93.75 74 GLN A N 1
ATOM 621 C CA . GLN A 1 74 ? 10.292 -5.739 -1.313 1.00 93.75 74 GLN A CA 1
ATOM 622 C C . GLN A 1 74 ? 10.468 -6.188 -2.765 1.00 93.75 74 GLN A C 1
ATOM 624 O O . GLN A 1 74 ? 11.599 -6.374 -3.204 1.00 93.75 74 GLN A O 1
ATOM 629 N N . LEU A 1 75 ? 9.379 -6.283 -3.534 1.00 91.38 75 LEU A N 1
ATOM 630 C CA . LEU A 1 75 ? 9.434 -6.645 -4.953 1.00 91.38 75 LEU A CA 1
ATOM 631 C C . LEU A 1 75 ? 10.227 -5.638 -5.793 1.00 91.38 75 LEU A C 1
ATOM 633 O O . LEU A 1 75 ? 10.939 -6.057 -6.703 1.00 91.38 75 LEU A O 1
ATOM 637 N N . THR A 1 76 ? 10.168 -4.339 -5.479 1.00 89.25 76 THR A N 1
ATOM 638 C CA . THR A 1 76 ? 10.964 -3.332 -6.205 1.00 89.25 76 THR A CA 1
ATOM 639 C C . THR A 1 76 ? 12.463 -3.412 -5.919 1.00 89.25 76 THR A C 1
ATOM 641 O O . THR A 1 76 ? 13.244 -2.814 -6.650 1.00 89.25 76 THR A O 1
ATOM 644 N N . SER A 1 77 ? 12.868 -4.156 -4.884 1.00 79.12 77 SER A N 1
ATOM 645 C CA . SER A 1 77 ? 14.260 -4.269 -4.433 1.00 79.12 77 SER A CA 1
ATOM 646 C C . SER A 1 77 ? 14.926 -5.609 -4.795 1.00 79.12 77 SER A C 1
ATOM 648 O O . SER A 1 77 ? 16.074 -5.829 -4.419 1.00 79.12 77 SER A O 1
ATOM 650 N N . ILE A 1 78 ? 14.210 -6.531 -5.453 1.00 69.19 78 ILE A N 1
ATOM 651 C CA . ILE A 1 78 ? 14.684 -7.900 -5.765 1.00 69.19 78 ILE A CA 1
ATOM 652 C C . ILE A 1 78 ? 15.399 -7.994 -7.132 1.00 69.19 78 ILE A C 1
ATOM 654 O O . ILE A 1 78 ? 15.994 -9.027 -7.439 1.00 69.19 78 ILE A O 1
ATOM 658 N N . ILE A 1 79 ? 15.371 -6.930 -7.937 1.00 52.88 79 ILE A N 1
ATOM 659 C CA . ILE A 1 79 ? 15.999 -6.851 -9.269 1.00 52.88 79 ILE A CA 1
ATOM 660 C C . ILE A 1 79 ? 17.292 -6.044 -9.172 1.00 52.88 79 ILE A C 1
ATOM 662 O O . ILE A 1 79 ? 18.305 -6.506 -9.742 1.00 52.88 79 ILE A O 1
#

pLDDT: mean 83.37, std 13.26, range [50.88, 96.44]

Mean predicted aligned error: 7.57 Å

Organism: NCBI:txid1076179

Sequence (79 aa):
MHANVHKTLGDFKERPVLNKLNYSNNNDLMLLEIAKQREEHAINFYNKNYHYVSSNEVRQIFKELTKVEQQHIQLTSII

Solvent-accessible surface area (backbone atoms only — not comparable to full-atom values): 4690 Å² total; per-residue (Å²): 116,69,66,59,52,53,20,63,76,65,73,43,95,56,69,80,80,73,80,80,80,80,63,89,71,75,49,64,71,60,53,32,51,54,48,36,55,51,33,54,50,50,35,51,50,34,62,62,45,44,80,72,52,85,50,68,68,59,37,52,49,34,56,54,49,40,54,52,33,53,52,52,41,52,61,53,68,74,121